Protein AF-A0A8C5BWF5-F1 (afdb_monomer_lite)

pLDDT: mean 94.45, std 6.91, range [49.78, 98.56]

Organism: Gadus morhua (NCBI:txid8049)

Radius of gyration: 21.66 Å; chains: 1; bounding box: 38×36×64 Å

Foldseek 3Di:
DVVVVVVVVVVVVVVVVVVVVVVVVVVVVVQCVQEDDWFWDPLAFEQQWDADPRRQDIDGNVDGDPDDDDQNYAHDDRDIDTPDDDDDDHHDDDHDCPPPPDDDDDDDDSPDHRYDDD

Sequence (118 aa):
MVGTLRRSLDQLEETLNMEMKKLCDAELKRVQKYEVDVTLDPDTAHPSLILSEDGKQVHDGGEEKELPDNPKRFTTYPFVLTRQSFSSGRFYFEVQVKDKTAWWLGVARESINRKDKT

Structure (mmCIF, N/CA/C/O backbone):
data_AF-A0A8C5BWF5-F1
#
_entry.id   AF-A0A8C5BWF5-F1
#
loop_
_atom_site.group_PDB
_atom_site.id
_atom_site.type_symbol
_atom_site.label_atom_id
_atom_site.label_alt_id
_atom_site.label_comp_id
_atom_site.label_asym_id
_atom_site.label_entity_id
_atom_site.label_seq_id
_atom_site.pdbx_PDB_ins_code
_atom_site.Cartn_x
_atom_site.Cartn_y
_atom_site.Cartn_z
_atom_site.occupancy
_atom_site.B_iso_or_equiv
_atom_site.auth_seq_id
_atom_site.auth_comp_id
_atom_site.auth_asym_id
_atom_site.auth_atom_id
_atom_site.pdbx_PDB_model_num
ATOM 1 N N . MET A 1 1 ? -17.899 24.014 45.519 1.00 62.88 1 MET A N 1
ATOM 2 C CA . MET A 1 1 ? -18.708 23.893 44.283 1.00 62.88 1 MET A CA 1
ATOM 3 C C . MET A 1 1 ? -17.847 23.677 43.035 1.00 62.88 1 MET A C 1
ATOM 5 O O . MET A 1 1 ? -18.080 22.705 42.334 1.00 62.88 1 MET A O 1
ATOM 9 N N . VAL A 1 2 ? -16.808 24.492 42.792 1.00 69.62 2 VAL A N 1
ATOM 10 C CA . VAL A 1 2 ? -15.934 24.389 41.594 1.00 69.62 2 VAL A CA 1
ATOM 11 C C . VAL A 1 2 ? -15.238 23.022 41.435 1.00 69.62 2 VAL A C 1
ATOM 13 O O . VAL A 1 2 ? -15.193 22.481 40.336 1.00 69.62 2 VAL A O 1
ATOM 16 N N . GLY A 1 3 ? -14.757 22.409 42.525 1.00 81.38 3 GLY A N 1
ATOM 17 C CA . GLY A 1 3 ? -14.087 21.098 42.463 1.00 81.38 3 GLY A CA 1
ATOM 18 C C . GLY A 1 3 ? -14.987 19.923 42.046 1.00 81.38 3 GLY A C 1
ATOM 19 O O . GLY A 1 3 ? -14.494 18.955 41.474 1.00 81.38 3 GLY A O 1
ATOM 20 N N . THR A 1 4 ? -16.297 20.012 42.292 1.00 89.56 4 THR A N 1
ATOM 21 C CA . THR A 1 4 ? -17.272 18.973 41.913 1.00 89.56 4 THR A CA 1
ATOM 22 C C . THR A 1 4 ? -17.584 19.022 40.418 1.00 89.56 4 THR A C 1
ATOM 24 O O . THR A 1 4 ? -17.677 17.977 39.776 1.00 89.56 4 THR A O 1
ATOM 27 N N . LEU A 1 5 ? -17.691 20.232 39.858 1.00 92.38 5 LEU A N 1
ATOM 28 C CA . LEU A 1 5 ? -17.917 20.438 38.426 1.00 92.38 5 LEU A CA 1
ATOM 29 C C . LEU A 1 5 ? -16.739 19.922 37.600 1.00 92.38 5 LEU A C 1
ATOM 31 O O . LEU A 1 5 ? -16.955 19.178 36.651 1.00 92.38 5 LEU A O 1
ATOM 35 N N . ARG A 1 6 ? -15.502 20.239 38.010 1.00 94.69 6 ARG A N 1
ATOM 36 C CA . ARG A 1 6 ? -14.296 19.756 37.323 1.00 94.69 6 ARG A CA 1
ATOM 37 C C . ARG A 1 6 ? -14.247 18.227 37.261 1.00 94.69 6 ARG A C 1
ATOM 39 O O . ARG A 1 6 ? -14.144 17.676 36.180 1.00 94.69 6 ARG A O 1
ATOM 46 N N . ARG A 1 7 ? -14.439 17.547 38.398 1.00 95.56 7 ARG A N 1
ATOM 47 C CA . ARG A 1 7 ? -14.429 16.073 38.447 1.00 95.56 7 ARG A CA 1
ATOM 48 C C . ARG A 1 7 ? -15.499 15.445 37.548 1.00 95.56 7 ARG A C 1
ATOM 50 O O . ARG A 1 7 ? -15.252 14.411 36.945 1.00 95.56 7 ARG A O 1
ATOM 57 N N . SER A 1 8 ? -16.681 16.056 37.482 1.00 95.25 8 SER A N 1
ATOM 58 C CA . SER A 1 8 ? -17.773 15.552 36.638 1.00 95.25 8 SER A CA 1
ATOM 59 C C . SER A 1 8 ? -17.464 15.730 35.146 1.00 95.25 8 SER A C 1
ATOM 61 O O . SER A 1 8 ? -17.855 14.889 34.344 1.00 95.25 8 SER A O 1
ATOM 63 N N . LEU A 1 9 ? -16.748 16.801 34.777 1.00 96.62 9 LEU A N 1
ATOM 64 C CA . LEU A 1 9 ? -16.281 17.024 33.409 1.00 96.62 9 LEU A CA 1
ATOM 65 C C . LEU A 1 9 ? -15.208 16.004 33.012 1.00 96.62 9 LEU A C 1
ATOM 67 O O . LEU A 1 9 ? -15.348 15.383 31.964 1.00 96.62 9 LEU A O 1
ATOM 71 N N . ASP A 1 10 ? -14.216 15.774 33.879 1.00 97.06 10 ASP A N 1
ATOM 72 C CA . ASP A 1 10 ? -13.152 14.785 33.648 1.00 97.06 10 ASP A CA 1
ATOM 73 C C . ASP A 1 10 ? -13.753 13.377 33.427 1.00 97.06 10 ASP A C 1
ATOM 75 O O . ASP A 1 10 ? -13.416 12.680 32.473 1.00 97.06 10 ASP A O 1
ATOM 79 N N . GLN A 1 11 ? -14.730 12.979 34.254 1.00 97.06 11 GLN A N 1
ATOM 80 C CA . GLN A 1 11 ? -15.436 11.694 34.115 1.00 97.06 11 GLN A CA 1
ATOM 81 C C . GLN A 1 11 ? -16.232 11.578 32.808 1.00 97.06 11 GLN A C 1
ATOM 83 O O . GLN A 1 11 ? -16.310 10.496 32.216 1.00 97.06 11 GLN A O 1
ATOM 88 N N . LEU A 1 12 ? -16.852 12.674 32.359 1.00 97.62 12 LEU A N 1
ATOM 89 C CA . LEU A 1 12 ? -17.577 12.700 31.093 1.00 97.62 12 LEU A CA 1
ATOM 90 C C . LEU A 1 12 ? -16.614 12.576 29.908 1.00 97.62 12 LEU A C 1
ATOM 92 O O . LEU A 1 12 ? -16.893 11.812 28.987 1.00 97.62 12 LEU A O 1
ATOM 96 N N . GLU A 1 13 ? -15.481 13.279 29.947 1.00 98.25 13 GLU A N 1
ATOM 97 C CA . GLU A 1 13 ? -14.431 13.188 28.929 1.00 98.25 13 GLU A CA 1
ATOM 98 C C . GLU A 1 13 ? -13.872 11.762 28.828 1.00 98.25 13 GLU A C 1
ATOM 100 O O . GLU A 1 13 ? -13.812 11.197 27.735 1.00 98.25 13 GLU A O 1
ATOM 105 N N . GLU A 1 14 ? -13.553 11.128 29.959 1.00 98.06 14 GLU A N 1
ATOM 106 C CA . GLU A 1 14 ? -13.119 9.726 29.994 1.00 98.06 14 GLU A CA 1
ATOM 107 C C . GLU A 1 14 ? -14.176 8.782 29.410 1.00 98.06 14 GLU A C 1
ATOM 109 O O . GLU A 1 14 ? -13.857 7.900 28.608 1.00 98.06 14 GLU A O 1
ATOM 114 N N . THR A 1 15 ? -15.448 8.984 29.767 1.00 98.12 15 THR A N 1
ATOM 115 C CA . THR A 1 15 ? -16.558 8.170 29.252 1.00 98.12 15 THR A CA 1
ATOM 116 C C . THR A 1 15 ? -16.698 8.315 27.739 1.00 98.12 15 THR A C 1
ATOM 118 O O . THR A 1 15 ? -16.812 7.310 27.036 1.00 98.12 15 THR A O 1
ATOM 121 N N . LEU A 1 16 ? -16.631 9.544 27.220 1.00 98.06 16 LEU A N 1
ATOM 122 C CA . LEU A 1 16 ? -16.681 9.811 25.783 1.00 98.06 16 LEU A CA 1
ATOM 123 C C . LEU A 1 16 ? -15.504 9.160 25.051 1.00 98.06 16 LEU A C 1
ATOM 125 O O . LEU A 1 16 ? -15.718 8.497 24.038 1.00 98.06 16 LEU A O 1
ATOM 129 N N . ASN A 1 17 ? -14.288 9.268 25.588 1.00 97.94 17 ASN A N 1
ATOM 130 C CA . ASN A 1 17 ? -13.101 8.643 25.008 1.00 97.94 17 ASN A CA 1
ATOM 131 C C . ASN A 1 17 ? -13.213 7.109 24.971 1.00 97.94 17 ASN A C 1
ATOM 133 O O . ASN A 1 17 ? -12.841 6.481 23.976 1.00 97.94 17 ASN A O 1
ATOM 137 N N . MET A 1 18 ? -13.762 6.490 26.022 1.00 97.94 18 MET A N 1
ATOM 138 C CA . MET A 1 18 ? -14.003 5.044 26.053 1.00 97.94 18 MET A CA 1
ATOM 139 C C . MET 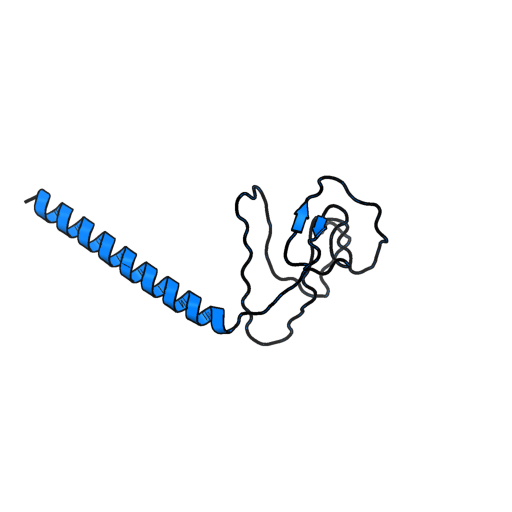A 1 18 ? -15.044 4.603 25.021 1.00 97.94 18 MET A C 1
ATOM 141 O O . MET A 1 18 ? -14.820 3.615 24.321 1.00 97.94 18 MET A O 1
ATOM 145 N N . GLU A 1 19 ? -16.169 5.310 24.910 1.00 97.75 19 GLU A N 1
ATOM 146 C CA . GLU A 1 19 ? -17.211 4.976 23.933 1.00 97.75 19 GLU A CA 1
ATOM 147 C C . GLU A 1 19 ? -16.736 5.212 22.494 1.00 97.75 19 GLU A C 1
ATOM 149 O O . GLU A 1 19 ? -16.937 4.353 21.634 1.00 97.75 19 GLU A O 1
ATOM 154 N N . MET A 1 20 ? -16.005 6.303 22.234 1.00 97.56 20 MET A N 1
ATOM 155 C CA . MET A 1 20 ? -15.355 6.532 20.940 1.00 97.56 20 MET A CA 1
ATOM 156 C C . MET A 1 20 ? -14.398 5.393 20.584 1.00 97.56 20 MET A C 1
ATOM 158 O O . MET A 1 20 ? -14.458 4.871 19.473 1.00 97.56 20 MET A O 1
ATOM 162 N N . LYS A 1 21 ? -13.563 4.946 21.531 1.00 97.62 21 LYS A N 1
ATOM 163 C CA . LYS A 1 21 ? -12.657 3.813 21.310 1.00 97.62 21 LYS A CA 1
ATOM 164 C C . LYS A 1 21 ? -13.417 2.530 20.967 1.00 97.62 21 LYS A C 1
ATOM 166 O O . LYS A 1 21 ? -13.062 1.864 20.001 1.00 97.62 21 LYS A O 1
ATOM 171 N N . LYS A 1 22 ? -14.484 2.201 21.704 1.00 97.69 22 LYS A N 1
ATOM 172 C CA . LYS A 1 22 ? -15.311 1.013 21.422 1.00 97.69 22 LYS A CA 1
ATOM 173 C C . LYS A 1 22 ? -15.938 1.066 20.029 1.00 97.69 22 LYS A C 1
ATOM 175 O O . LYS A 1 22 ? -15.964 0.046 19.344 1.00 97.69 22 LYS A O 1
ATOM 180 N N . LEU A 1 23 ? -16.435 2.234 19.615 1.00 97.25 23 LEU A N 1
ATOM 181 C CA . LEU A 1 23 ? -17.000 2.434 18.280 1.00 97.25 23 LEU A CA 1
ATOM 182 C C . LEU A 1 23 ? -15.934 2.256 17.194 1.00 97.25 23 LEU A C 1
ATOM 184 O O . LEU A 1 23 ? -16.176 1.535 16.227 1.00 97.25 23 LEU A O 1
ATOM 188 N N . CYS A 1 24 ? -14.745 2.834 17.379 1.00 96.00 24 CYS A N 1
ATOM 189 C CA . CYS A 1 24 ? -13.614 2.638 16.471 1.00 96.00 24 CYS A CA 1
ATOM 190 C C . CYS A 1 24 ? -13.216 1.159 16.365 1.00 96.00 24 CYS A C 1
ATOM 192 O O . CYS A 1 24 ? -13.083 0.645 15.258 1.00 96.00 24 CYS A O 1
ATOM 194 N N . ASP A 1 25 ? -13.090 0.454 17.493 1.00 97.31 25 ASP A N 1
ATOM 195 C CA . ASP A 1 25 ? -12.736 -0.970 17.521 1.00 97.31 25 ASP A CA 1
ATOM 196 C C . ASP A 1 25 ? -13.804 -1.837 16.829 1.00 97.31 25 ASP A C 1
ATOM 198 O O . ASP A 1 25 ? -13.484 -2.804 16.132 1.00 97.31 25 ASP A O 1
ATOM 202 N N . ALA A 1 26 ? -15.086 -1.508 17.010 1.00 97.56 26 ALA A N 1
ATOM 203 C CA . ALA A 1 26 ? -16.191 -2.207 16.362 1.00 97.56 26 ALA A CA 1
ATOM 204 C C . ALA A 1 26 ? -16.199 -1.981 14.843 1.00 97.56 26 ALA A C 1
ATOM 206 O O . ALA A 1 26 ? -16.352 -2.941 14.083 1.00 97.56 26 ALA A O 1
ATOM 207 N N . GLU A 1 27 ? -15.991 -0.742 14.392 1.00 96.56 27 GLU A N 1
ATOM 208 C CA . GLU A 1 27 ? -15.900 -0.419 12.968 1.00 96.56 27 GLU A CA 1
ATOM 209 C C . GLU A 1 27 ? -14.668 -1.047 12.316 1.00 96.56 27 GLU A C 1
ATOM 211 O O . GLU A 1 27 ? -14.787 -1.607 11.225 1.00 96.56 27 GLU A O 1
ATOM 216 N N . LEU A 1 28 ? -13.522 -1.052 13.005 1.00 96.69 28 LEU A N 1
ATOM 217 C CA . LEU A 1 28 ? -12.310 -1.724 12.543 1.00 96.69 28 LEU A CA 1
ATOM 218 C C . LEU A 1 28 ? -12.562 -3.223 12.328 1.00 96.69 28 LEU A C 1
ATOM 220 O O . LEU A 1 28 ? -12.364 -3.734 11.227 1.00 96.69 28 LEU A O 1
ATOM 224 N N . LYS A 1 29 ? -13.128 -3.913 13.326 1.00 97.06 29 LYS A N 1
ATOM 225 C CA . LYS A 1 29 ? -13.528 -5.327 13.191 1.00 97.06 29 LYS A CA 1
ATOM 226 C C . LYS A 1 29 ? -14.518 -5.542 12.044 1.00 97.06 29 LYS A C 1
ATOM 228 O O . LYS A 1 29 ? -14.462 -6.553 11.342 1.00 97.06 29 LYS A O 1
ATOM 233 N N . ARG A 1 30 ? -15.442 -4.599 11.835 1.00 97.62 30 ARG A N 1
ATOM 234 C CA . ARG A 1 30 ? -16.442 -4.669 10.764 1.00 97.62 30 ARG A CA 1
ATOM 235 C C . ARG A 1 30 ? -15.820 -4.532 9.377 1.00 97.62 30 ARG A C 1
ATOM 237 O O . ARG A 1 30 ? -16.369 -5.128 8.453 1.00 97.62 30 ARG A O 1
ATOM 244 N N . VAL A 1 31 ? -14.745 -3.763 9.195 1.00 97.06 31 VAL A N 1
ATOM 245 C CA . VAL A 1 31 ? -14.066 -3.633 7.890 1.00 97.06 31 VAL A CA 1
ATOM 246 C C . VAL A 1 31 ? -13.037 -4.736 7.649 1.00 97.06 31 VAL A C 1
ATOM 248 O O . VAL A 1 31 ? -12.936 -5.202 6.517 1.00 97.06 31 VAL A O 1
ATOM 251 N N . GLN A 1 32 ? -12.383 -5.237 8.702 1.00 97.69 32 GLN A N 1
ATOM 252 C CA . GLN A 1 32 ? -11.405 -6.333 8.631 1.00 97.69 32 GLN A CA 1
ATOM 253 C C . GLN A 1 32 ? -11.989 -7.645 8.086 1.00 97.69 32 GLN A C 1
ATOM 255 O O . GLN A 1 32 ? -11.270 -8.460 7.528 1.00 97.69 32 GLN A O 1
ATOM 260 N N . LYS A 1 33 ? -13.315 -7.841 8.105 1.00 97.81 33 LYS A N 1
ATOM 261 C CA . LYS A 1 33 ? -13.938 -8.981 7.398 1.00 97.81 33 LYS A CA 1
ATOM 262 C C . LYS A 1 33 ? -13.741 -8.973 5.873 1.00 97.81 33 LYS A C 1
ATOM 264 O O . LYS A 1 33 ? -14.106 -9.944 5.218 1.00 97.81 33 LYS A O 1
ATOM 269 N N . TYR A 1 34 ? -13.277 -7.860 5.306 1.00 98.06 34 TYR A N 1
ATOM 270 C CA . TYR A 1 34 ? -12.942 -7.716 3.888 1.00 98.06 34 TYR A CA 1
ATOM 271 C C . TYR A 1 34 ? -11.430 -7.692 3.653 1.00 98.06 34 TYR A C 1
ATOM 273 O O . TYR A 1 34 ? -10.994 -7.227 2.599 1.00 98.06 34 TYR A O 1
ATOM 281 N N . GLU A 1 35 ? -10.642 -8.122 4.641 1.00 97.75 35 GLU A N 1
ATOM 282 C CA . GLU A 1 35 ? -9.191 -8.172 4.541 1.00 97.75 35 GLU A CA 1
ATOM 283 C C . GLU A 1 35 ? -8.756 -8.998 3.331 1.00 97.75 35 GLU A C 1
ATOM 285 O O . GLU A 1 35 ? -9.282 -10.081 3.057 1.00 97.75 35 GLU A O 1
ATOM 290 N N . VAL A 1 36 ? -7.800 -8.452 2.590 1.00 97.25 36 VAL A N 1
ATOM 291 C CA . VAL A 1 36 ? -7.165 -9.118 1.463 1.00 97.25 36 VAL A CA 1
ATOM 292 C C . VAL A 1 36 ? -5.663 -9.101 1.623 1.00 97.25 36 VAL A C 1
ATOM 294 O O . VAL A 1 36 ? -5.067 -8.093 2.000 1.00 97.25 36 VAL A O 1
ATOM 297 N N . ASP A 1 37 ? -5.048 -10.219 1.255 1.00 96.44 37 ASP A N 1
ATOM 298 C CA . ASP A 1 37 ? -3.604 -10.306 1.194 1.00 96.44 37 ASP A CA 1
ATOM 299 C C . ASP A 1 37 ? -3.094 -9.701 -0.120 1.00 96.44 37 ASP A C 1
ATOM 301 O O . ASP A 1 37 ? -3.401 -10.189 -1.212 1.00 96.44 37 ASP A O 1
ATOM 305 N N . VAL A 1 38 ? -2.326 -8.615 -0.018 1.00 96.69 38 VAL A N 1
ATOM 306 C CA . VAL A 1 38 ? -1.771 -7.901 -1.175 1.00 96.69 38 VAL A CA 1
ATOM 307 C C . VAL A 1 38 ? -0.252 -7.958 -1.188 1.00 96.69 38 VAL A C 1
ATOM 309 O O . VAL A 1 38 ? 0.402 -7.944 -0.147 1.00 96.69 38 VAL A O 1
ATOM 312 N N . THR A 1 39 ? 0.324 -8.035 -2.381 1.00 98.38 39 THR A N 1
ATOM 313 C CA . THR A 1 39 ? 1.775 -8.093 -2.603 1.00 98.38 39 THR A CA 1
ATOM 314 C C . THR A 1 39 ? 2.147 -7.126 -3.707 1.00 98.38 39 THR A C 1
ATOM 316 O O . THR A 1 39 ? 1.436 -7.041 -4.709 1.00 98.38 39 THR A O 1
ATOM 319 N N . LEU A 1 40 ? 3.268 -6.437 -3.558 1.00 98.56 40 LEU A N 1
ATOM 320 C CA . LEU A 1 40 ? 3.783 -5.486 -4.534 1.00 98.56 40 LEU A CA 1
ATOM 321 C C . LEU A 1 40 ? 4.255 -6.198 -5.812 1.00 98.56 40 LEU A C 1
ATOM 323 O O . LEU A 1 40 ? 4.791 -7.307 -5.761 1.00 98.56 40 LEU A O 1
ATOM 327 N N . ASP A 1 41 ? 4.025 -5.565 -6.964 1.00 97.88 41 ASP A N 1
ATOM 328 C CA . ASP A 1 41 ? 4.421 -6.068 -8.280 1.00 97.88 41 ASP A CA 1
ATOM 329 C C . ASP A 1 41 ? 5.741 -5.417 -8.746 1.00 97.88 41 ASP A C 1
ATOM 331 O O . ASP A 1 41 ? 5.739 -4.230 -9.105 1.00 97.88 41 ASP A O 1
ATOM 335 N N . PRO A 1 42 ? 6.862 -6.167 -8.798 1.00 97.25 42 PRO A N 1
ATOM 336 C CA . PRO A 1 42 ? 8.161 -5.665 -9.254 1.00 97.25 42 PRO A CA 1
ATOM 337 C C . PRO A 1 42 ? 8.156 -5.120 -10.688 1.00 97.25 42 PRO A C 1
ATOM 339 O O . PRO A 1 42 ? 8.967 -4.250 -11.019 1.00 97.25 42 PRO A O 1
ATOM 342 N N . ASP A 1 43 ? 7.238 -5.588 -11.539 1.00 97.19 43 ASP A N 1
ATOM 343 C CA . ASP A 1 43 ? 7.123 -5.094 -12.916 1.00 97.19 43 ASP A CA 1
ATOM 344 C C . ASP A 1 43 ? 6.599 -3.659 -12.962 1.00 97.19 43 ASP A C 1
ATOM 346 O O . ASP A 1 43 ? 6.862 -2.934 -13.922 1.00 97.19 43 ASP A O 1
ATOM 350 N N . THR A 1 44 ? 5.875 -3.242 -11.919 1.00 97.75 44 THR A N 1
ATOM 351 C CA . THR A 1 44 ? 5.328 -1.889 -11.796 1.00 97.75 44 THR A CA 1
ATOM 352 C C . THR A 1 44 ? 6.261 -0.943 -11.059 1.00 97.75 44 THR A C 1
ATOM 354 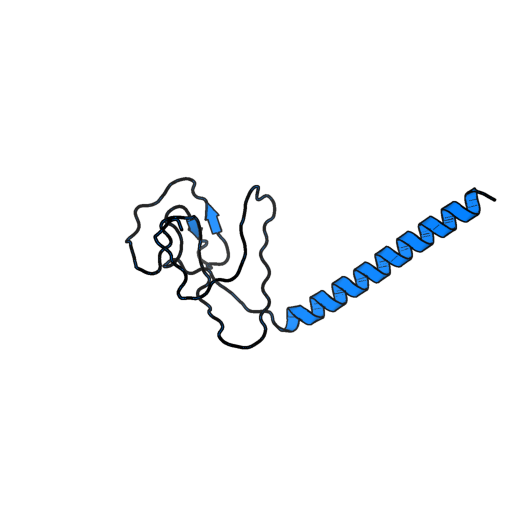O O . THR A 1 44 ? 6.228 0.254 -11.326 1.00 97.75 44 THR A O 1
ATOM 357 N N . ALA A 1 45 ? 7.104 -1.465 -10.167 1.00 97.62 45 ALA A N 1
ATOM 358 C CA . ALA A 1 45 ? 7.931 -0.664 -9.277 1.00 97.62 45 ALA A CA 1
ATOM 359 C C . ALA A 1 45 ? 8.890 0.265 -10.032 1.00 97.62 45 ALA A C 1
ATOM 361 O O . ALA A 1 45 ? 9.602 -0.161 -10.951 1.00 97.62 45 ALA A O 1
ATOM 362 N N . HIS A 1 46 ? 8.926 1.524 -9.596 1.00 97.38 46 HIS A N 1
ATOM 363 C CA . HIS A 1 46 ? 9.935 2.485 -10.024 1.00 97.38 46 HIS A CA 1
ATOM 364 C C . HIS A 1 46 ? 11.357 1.966 -9.752 1.00 97.38 46 HIS A C 1
ATOM 366 O O . HIS A 1 46 ? 11.567 1.353 -8.703 1.00 97.38 46 HIS A O 1
ATOM 372 N N . PRO A 1 47 ? 12.346 2.219 -10.632 1.00 97.06 47 PRO A N 1
ATOM 373 C CA . PRO A 1 47 ? 13.701 1.689 -10.462 1.00 97.06 47 PRO A CA 1
ATOM 374 C C . PRO A 1 47 ? 14.436 2.105 -9.183 1.00 97.06 47 PRO A C 1
ATOM 376 O O . PRO A 1 47 ? 15.375 1.422 -8.778 1.00 97.06 47 PRO A O 1
ATOM 379 N N . SER A 1 48 ? 14.021 3.198 -8.537 1.00 96.88 48 SER A N 1
ATOM 380 C CA . SER A 1 48 ? 14.563 3.608 -7.232 1.00 96.88 48 SER A CA 1
ATOM 381 C C . SER A 1 48 ? 13.982 2.836 -6.044 1.00 96.88 48 SER A C 1
ATOM 383 O O . SER A 1 48 ? 14.527 2.895 -4.944 1.00 96.88 48 SER A O 1
ATOM 385 N N . LEU A 1 49 ? 12.880 2.102 -6.226 1.00 97.25 49 LEU A N 1
ATOM 386 C CA . LEU A 1 49 ? 12.229 1.363 -5.150 1.00 97.25 49 LEU A CA 1
ATOM 387 C C . LEU A 1 49 ? 12.825 -0.035 -4.993 1.00 97.25 49 LEU A C 1
ATOM 389 O O . LEU A 1 49 ? 13.032 -0.771 -5.958 1.00 97.25 49 LEU A O 1
ATOM 393 N N . ILE A 1 50 ? 13.036 -0.433 -3.742 1.00 96.94 50 ILE A N 1
ATOM 394 C CA . ILE A 1 50 ? 13.521 -1.760 -3.374 1.00 96.94 50 ILE A CA 1
ATOM 395 C C . ILE A 1 50 ? 12.408 -2.489 -2.626 1.00 96.94 50 ILE A C 1
ATOM 397 O O . ILE A 1 50 ? 11.922 -2.020 -1.592 1.00 96.94 50 ILE A O 1
ATOM 401 N N . LEU A 1 51 ? 12.013 -3.641 -3.166 1.00 97.81 51 LEU A N 1
ATOM 402 C CA . LEU A 1 51 ? 10.986 -4.506 -2.593 1.00 97.81 51 LEU A CA 1
ATOM 403 C C . LEU A 1 51 ? 11.621 -5.614 -1.747 1.00 97.81 51 LEU A C 1
ATOM 405 O O . LEU A 1 51 ? 12.704 -6.100 -2.077 1.00 97.81 51 LEU A O 1
ATOM 409 N N . SER A 1 52 ? 10.945 -6.022 -0.674 1.00 97.94 52 SER A N 1
ATOM 410 C CA . SER A 1 52 ? 11.289 -7.252 0.048 1.00 97.94 52 SER A CA 1
ATOM 411 C C . SER A 1 52 ? 10.976 -8.495 -0.789 1.00 97.94 52 SER A C 1
ATOM 413 O O . SER A 1 52 ? 10.156 -8.456 -1.707 1.00 97.94 52 SER A O 1
ATOM 415 N N . GLU A 1 53 ? 11.610 -9.619 -0.450 1.00 97.75 53 GLU A N 1
ATOM 416 C CA . GLU A 1 53 ? 11.425 -10.901 -1.145 1.00 97.75 53 GLU A CA 1
ATOM 417 C C . GLU A 1 53 ? 9.968 -11.394 -1.108 1.00 97.75 53 GLU A C 1
ATOM 419 O O . GLU A 1 53 ? 9.455 -11.898 -2.105 1.00 97.75 53 GLU A O 1
ATOM 424 N N . ASP A 1 54 ? 9.268 -11.171 0.007 1.00 97.75 54 ASP A N 1
ATOM 425 C CA . ASP A 1 54 ? 7.845 -11.499 0.172 1.00 97.75 54 ASP A CA 1
ATOM 426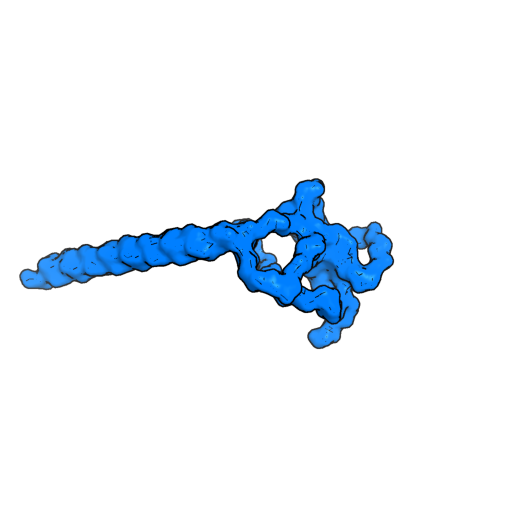 C C . ASP A 1 54 ? 6.892 -10.505 -0.525 1.00 97.75 54 ASP A C 1
ATOM 428 O O . ASP A 1 54 ? 5.674 -10.701 -0.538 1.00 97.75 54 ASP A O 1
ATOM 432 N N . GLY A 1 55 ? 7.426 -9.420 -1.098 1.00 97.88 55 GLY A N 1
ATOM 433 C CA . GLY A 1 55 ? 6.651 -8.361 -1.735 1.00 97.88 55 GLY A CA 1
ATOM 434 C C . GLY A 1 55 ? 5.750 -7.577 -0.776 1.00 97.88 55 GLY A C 1
ATOM 435 O O . GLY A 1 55 ? 4.797 -6.949 -1.239 1.00 97.88 55 GLY A O 1
ATOM 436 N N . LYS A 1 56 ? 5.998 -7.615 0.540 1.00 97.62 56 LYS A N 1
ATOM 437 C CA . LYS A 1 56 ? 5.197 -6.911 1.562 1.00 97.62 56 LYS A CA 1
ATOM 438 C C . LYS A 1 56 ? 5.765 -5.560 1.972 1.00 97.62 56 LYS A C 1
ATOM 440 O O . LYS A 1 56 ? 5.065 -4.773 2.605 1.00 97.62 56 LYS A O 1
ATOM 445 N N . GLN A 1 57 ? 7.017 -5.277 1.628 1.00 97.12 57 GLN A N 1
ATOM 446 C CA . GLN A 1 57 ? 7.703 -4.058 2.029 1.00 97.12 57 GLN A CA 1
ATOM 447 C C . GLN A 1 57 ? 8.303 -3.348 0.826 1.00 97.12 57 GLN A C 1
ATOM 449 O O . GLN A 1 57 ? 8.731 -3.965 -0.150 1.00 97.12 57 GLN A O 1
ATOM 454 N N . VAL A 1 58 ? 8.366 -2.025 0.940 1.00 96.62 58 VAL A N 1
ATOM 455 C CA . VAL A 1 58 ? 9.032 -1.153 -0.018 1.00 96.62 58 VAL A CA 1
ATOM 456 C C . VAL A 1 58 ? 9.772 -0.045 0.714 1.00 96.62 58 VAL A C 1
ATOM 458 O O . VAL A 1 58 ? 9.292 0.524 1.700 1.00 96.62 58 VAL A O 1
ATOM 461 N N . HIS A 1 59 ? 10.959 0.272 0.219 1.00 94.81 59 HIS A N 1
ATOM 462 C CA . HIS A 1 59 ? 11.709 1.450 0.620 1.00 94.81 59 HIS A CA 1
ATOM 463 C C . HIS A 1 59 ? 12.351 2.103 -0.599 1.00 94.81 59 HIS A C 1
ATOM 465 O O . HIS A 1 59 ? 12.574 1.456 -1.621 1.00 94.81 59 HIS A O 1
ATOM 471 N N . ASP A 1 60 ? 12.611 3.399 -0.477 1.00 94.69 60 ASP A N 1
ATOM 472 C CA . ASP A 1 60 ? 13.377 4.142 -1.466 1.00 94.69 60 ASP A CA 1
ATOM 473 C C . ASP A 1 60 ? 14.863 3.820 -1.279 1.00 94.69 60 ASP A C 1
ATOM 475 O O . ASP A 1 60 ? 15.391 3.940 -0.170 1.00 94.69 60 ASP A O 1
ATOM 479 N N . GLY A 1 61 ? 15.509 3.357 -2.346 1.00 93.94 61 GLY A N 1
ATOM 480 C CA . GLY A 1 61 ? 16.940 3.085 -2.386 1.00 93.94 61 GLY A CA 1
ATOM 481 C C . GLY A 1 61 ? 17.790 4.342 -2.569 1.00 93.94 61 GLY A C 1
ATOM 482 O O . GLY A 1 61 ? 19.004 4.258 -2.420 1.00 93.94 61 GLY A O 1
ATOM 483 N N . GLY A 1 62 ? 17.182 5.490 -2.892 1.00 91.81 62 GLY A N 1
ATOM 484 C CA . GLY A 1 62 ? 17.865 6.769 -3.112 1.00 91.81 62 GLY A CA 1
ATOM 485 C C . GLY A 1 62 ? 18.537 6.913 -4.481 1.00 91.81 62 GLY A C 1
ATOM 486 O O . GLY A 1 62 ? 18.864 8.028 -4.879 1.00 91.81 62 GLY A O 1
ATOM 487 N N . GLU A 1 63 ? 18.698 5.816 -5.220 1.00 93.81 63 GLU A N 1
ATOM 488 C CA . GLU A 1 63 ? 19.284 5.778 -6.560 1.00 93.81 63 GLU A CA 1
ATOM 489 C C . GLU A 1 63 ? 18.448 4.883 -7.477 1.00 93.81 63 GLU A C 1
ATOM 491 O O . GLU A 1 63 ? 17.936 3.842 -7.057 1.00 93.81 63 GLU A O 1
ATOM 496 N N . GLU A 1 64 ? 18.310 5.281 -8.741 1.00 95.00 64 GLU A N 1
ATOM 497 C CA . GLU A 1 64 ? 17.646 4.469 -9.758 1.00 95.00 64 GLU A CA 1
ATOM 498 C C . GLU A 1 64 ? 18.557 3.325 -10.202 1.00 95.00 64 GLU A C 1
ATOM 500 O O . GLU A 1 64 ? 19.687 3.535 -10.641 1.00 95.00 64 GLU A O 1
ATOM 505 N N . LYS A 1 65 ? 18.058 2.092 -10.091 1.00 92.19 65 LYS A N 1
ATOM 506 C CA . LYS A 1 65 ? 18.763 0.913 -10.594 1.00 92.19 65 LYS A CA 1
ATOM 507 C C . LYS A 1 65 ? 18.551 0.760 -12.096 1.00 92.19 65 LYS A C 1
ATOM 509 O O . LYS A 1 65 ? 17.456 0.982 -12.602 1.00 92.19 65 LYS A O 1
ATOM 514 N N . GLU A 1 66 ? 19.563 0.249 -12.787 1.00 93.12 66 GLU A N 1
ATOM 515 C CA . GLU A 1 66 ? 19.435 -0.186 -14.179 1.00 93.12 66 GLU A CA 1
ATOM 516 C C . GLU A 1 66 ? 18.518 -1.417 -14.257 1.00 93.12 66 GLU A C 1
ATOM 518 O O . GLU A 1 66 ? 18.926 -2.547 -13.977 1.00 93.12 66 GLU A O 1
ATOM 523 N N . LEU A 1 67 ? 17.249 -1.194 -14.604 1.00 90.50 67 LEU A N 1
ATOM 524 C CA . LEU A 1 67 ? 16.242 -2.237 -14.783 1.00 90.50 67 LEU A CA 1
ATOM 525 C C . LEU A 1 67 ? 15.666 -2.180 -16.199 1.00 90.50 67 LEU A C 1
ATOM 527 O O . LEU A 1 67 ? 15.465 -1.088 -16.729 1.00 90.50 67 LEU A O 1
ATOM 531 N N . PRO A 1 68 ? 15.305 -3.332 -16.795 1.00 91.62 68 PRO A N 1
ATOM 532 C CA . PRO A 1 68 ? 14.600 -3.343 -18.066 1.00 91.62 68 PRO A CA 1
ATOM 533 C C . PRO A 1 68 ? 13.313 -2.522 -17.978 1.00 91.62 68 PRO A C 1
ATOM 535 O O . PRO A 1 68 ? 12.463 -2.751 -17.096 1.00 91.62 68 PRO A O 1
ATOM 538 N N . ASP A 1 69 ? 13.168 -1.578 -18.906 1.00 91.44 69 ASP A N 1
ATOM 539 C CA . ASP A 1 69 ? 11.921 -0.846 -19.050 1.00 91.44 69 ASP A CA 1
ATOM 540 C C . ASP A 1 69 ? 10.828 -1.771 -19.593 1.00 91.44 69 ASP A C 1
ATOM 542 O O . ASP A 1 69 ? 11.064 -2.665 -20.407 1.00 91.44 69 ASP A O 1
ATOM 546 N N . ASN A 1 70 ? 9.611 -1.560 -19.106 1.00 95.75 70 ASN A N 1
ATOM 547 C CA . ASN A 1 70 ? 8.427 -2.252 -19.581 1.00 95.75 70 ASN A CA 1
ATOM 548 C C . ASN A 1 70 ? 7.197 -1.328 -19.463 1.00 95.75 70 ASN A C 1
ATOM 550 O O . ASN A 1 70 ? 7.209 -0.380 -18.668 1.00 95.75 70 ASN A O 1
ATOM 554 N N . PRO A 1 71 ? 6.102 -1.594 -20.200 1.00 95.00 71 PRO A N 1
ATOM 555 C CA . PRO A 1 71 ? 4.919 -0.728 -20.188 1.00 95.00 71 PRO A CA 1
ATOM 556 C C . PRO A 1 71 ? 4.250 -0.579 -18.814 1.00 95.00 71 PRO A C 1
ATOM 558 O O . PRO A 1 71 ? 3.565 0.410 -18.565 1.00 95.00 71 PRO A O 1
ATOM 561 N N . LYS A 1 72 ? 4.437 -1.550 -17.913 1.00 96.44 72 LYS A N 1
ATOM 562 C CA . LYS A 1 72 ? 3.871 -1.536 -16.565 1.00 96.44 72 LYS A CA 1
ATOM 563 C C . LYS A 1 72 ? 4.691 -0.713 -15.570 1.00 96.44 72 LYS A C 1
ATOM 565 O O . LYS A 1 72 ? 4.132 -0.353 -14.534 1.00 96.44 72 LYS A O 1
ATOM 570 N N . ARG A 1 73 ? 5.962 -0.424 -15.853 1.00 97.19 73 ARG A N 1
ATOM 571 C CA . ARG A 1 73 ? 6.882 0.225 -14.913 1.00 97.19 73 ARG A CA 1
ATOM 572 C C . ARG A 1 73 ? 6.603 1.718 -14.783 1.00 97.19 73 ARG A C 1
ATOM 574 O O . ARG A 1 73 ? 6.570 2.417 -15.799 1.00 97.19 73 ARG A O 1
ATOM 581 N N . PHE A 1 74 ? 6.475 2.209 -13.552 1.00 96.81 74 PHE A N 1
ATOM 582 C CA . PHE A 1 74 ? 6.540 3.646 -13.290 1.00 96.81 74 PHE A CA 1
ATOM 583 C C . PHE A 1 74 ? 7.963 4.154 -13.517 1.00 96.81 74 PHE A C 1
ATOM 585 O O . PHE A 1 74 ? 8.905 3.598 -12.968 1.00 96.81 74 PHE A O 1
ATOM 592 N N . THR A 1 75 ? 8.127 5.207 -14.312 1.00 94.38 75 THR A N 1
ATOM 593 C CA . THR A 1 75 ? 9.446 5.829 -14.577 1.00 94.38 75 THR A CA 1
ATOM 594 C C . THR A 1 75 ? 9.512 7.288 -14.138 1.00 94.38 75 THR A C 1
ATOM 596 O O . THR A 1 75 ? 10.553 7.921 -14.234 1.00 94.38 75 THR A O 1
ATOM 599 N N . THR A 1 76 ? 8.384 7.854 -13.711 1.00 91.44 76 THR A N 1
ATOM 600 C CA . THR A 1 76 ? 8.268 9.283 -13.398 1.00 91.44 76 THR A CA 1
ATOM 601 C C . THR A 1 76 ? 8.268 9.571 -11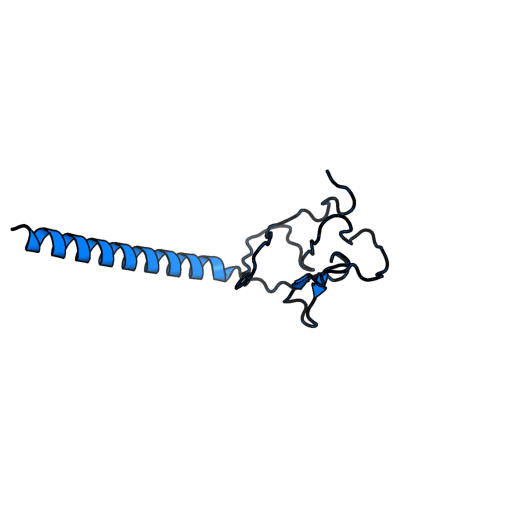.906 1.00 91.44 76 THR A C 1
ATOM 603 O O . THR A 1 76 ? 8.860 10.548 -11.454 1.00 91.44 76 THR A O 1
ATOM 606 N N . TYR A 1 77 ? 7.522 8.757 -11.163 1.00 92.69 77 TYR A N 1
ATOM 607 C CA . TYR A 1 77 ? 7.287 8.908 -9.737 1.00 92.69 77 TYR A CA 1
ATOM 608 C C . TYR A 1 77 ? 7.614 7.583 -9.047 1.00 92.69 77 TYR A C 1
ATOM 610 O O . TYR A 1 77 ? 7.380 6.529 -9.652 1.00 92.69 77 TYR A O 1
ATOM 618 N N . PRO A 1 78 ? 8.107 7.613 -7.793 1.00 94.69 78 PRO A N 1
ATOM 619 C CA . PRO A 1 78 ? 8.486 6.427 -7.034 1.00 94.69 78 PRO A CA 1
ATOM 620 C C . PRO A 1 78 ? 7.242 5.687 -6.523 1.00 94.69 78 PRO A C 1
ATOM 622 O O . PRO A 1 78 ? 6.974 5.615 -5.325 1.00 94.69 78 PRO A O 1
ATOM 625 N N . PHE A 1 79 ? 6.454 5.154 -7.455 1.00 96.50 79 PHE A N 1
ATOM 626 C CA . PHE A 1 79 ? 5.254 4.374 -7.194 1.00 96.50 79 PHE A CA 1
ATOM 627 C C . PHE A 1 79 ? 5.465 2.901 -7.537 1.00 96.50 79 PHE A C 1
ATOM 629 O O . PHE A 1 79 ? 6.318 2.515 -8.338 1.00 96.50 79 PHE A O 1
ATOM 636 N N . VAL A 1 80 ? 4.641 2.075 -6.908 1.00 97.62 80 VAL A N 1
ATOM 637 C CA . VAL A 1 80 ? 4.527 0.639 -7.139 1.00 97.62 80 VAL A CA 1
ATOM 638 C C . VAL A 1 80 ? 3.067 0.254 -6.915 1.00 97.62 80 VAL A C 1
ATOM 640 O O . VAL A 1 80 ? 2.396 0.829 -6.057 1.00 97.62 80 VAL A O 1
ATOM 643 N N . LEU A 1 81 ? 2.558 -0.689 -7.704 1.00 97.94 81 LEU A N 1
ATOM 644 C CA . LEU A 1 81 ? 1.213 -1.241 -7.549 1.00 97.94 81 LEU A CA 1
ATOM 645 C C . LEU A 1 81 ? 1.277 -2.640 -6.947 1.00 97.94 81 LEU A C 1
ATOM 647 O O . LEU A 1 81 ? 2.304 -3.318 -6.985 1.00 97.94 81 LEU A O 1
ATOM 651 N N . THR A 1 82 ? 0.149 -3.089 -6.411 1.00 98.06 82 THR A N 1
ATOM 652 C CA . THR A 1 82 ? -0.038 -4.48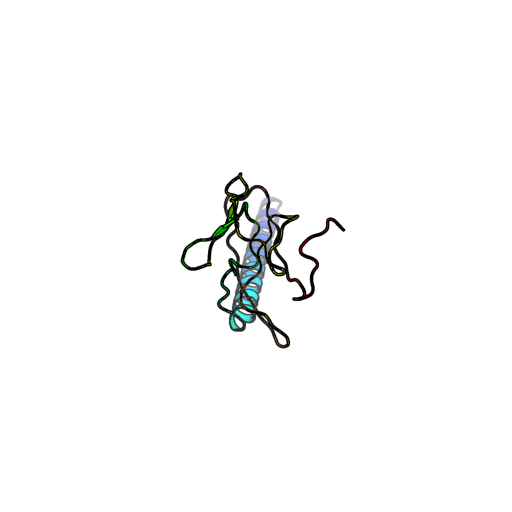5 -6.028 1.00 98.06 82 THR A CA 1
ATOM 653 C C . THR A 1 82 ? -0.233 -5.358 -7.264 1.00 98.06 82 THR A C 1
ATOM 655 O O . THR A 1 82 ? -0.710 -4.896 -8.301 1.00 98.06 82 THR A O 1
ATOM 658 N N . ARG A 1 83 ? 0.083 -6.649 -7.143 1.00 97.12 83 ARG A N 1
ATOM 659 C CA . ARG A 1 83 ? -0.230 -7.664 -8.165 1.00 97.12 83 ARG A CA 1
ATOM 660 C C . ARG A 1 83 ? -1.735 -7.884 -8.301 1.00 97.12 83 ARG A C 1
ATOM 662 O O . ARG A 1 83 ? -2.230 -8.199 -9.377 1.00 97.12 83 ARG A O 1
ATOM 669 N N . GLN A 1 84 ? -2.451 -7.757 -7.190 1.00 96.50 84 GLN A N 1
ATOM 670 C CA . GLN A 1 84 ? -3.889 -7.949 -7.106 1.00 96.50 84 GLN A CA 1
ATOM 671 C C . GLN A 1 84 ? -4.608 -6.718 -7.668 1.00 96.50 84 GLN A C 1
ATOM 673 O O . GLN A 1 84 ? -4.315 -5.588 -7.270 1.00 96.50 84 GLN A O 1
ATOM 678 N N . SER A 1 85 ? -5.568 -6.954 -8.562 1.00 95.38 85 SER A N 1
ATOM 679 C CA . SER A 1 85 ? -6.535 -5.968 -9.041 1.00 95.38 85 SER A CA 1
ATOM 680 C C . SER A 1 85 ? -7.953 -6.393 -8.661 1.00 95.38 85 SER A C 1
ATOM 682 O O . SER A 1 85 ? -8.248 -7.577 -8.488 1.00 95.38 85 SER A O 1
ATOM 684 N N . PHE A 1 86 ? -8.844 -5.415 -8.516 1.00 94.94 86 PHE A N 1
ATOM 685 C CA . PHE A 1 86 ? -10.211 -5.648 -8.065 1.00 94.94 86 PHE A CA 1
ATOM 686 C C . PHE A 1 86 ? -11.207 -4.922 -8.970 1.00 94.94 86 PHE A C 1
ATOM 688 O O . PHE A 1 86 ? -11.068 -3.726 -9.217 1.00 94.94 86 PHE A O 1
ATOM 695 N N . SER A 1 87 ? -12.227 -5.637 -9.450 1.00 95.56 87 SER A N 1
ATOM 696 C CA . SER A 1 87 ? -13.245 -5.102 -10.370 1.00 95.56 87 SER A CA 1
ATOM 697 C C . SER A 1 87 ? -14.623 -4.904 -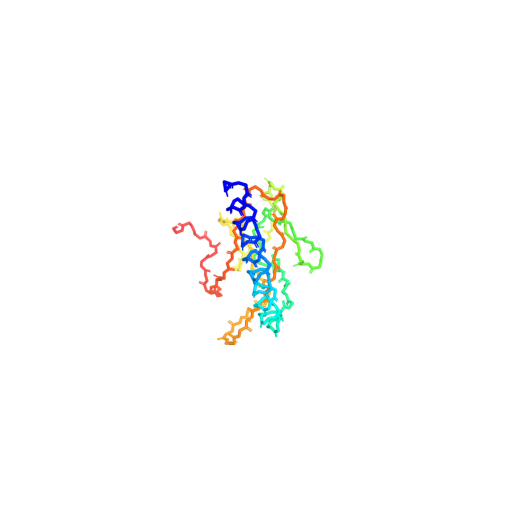9.729 1.00 95.56 87 SER A C 1
ATOM 699 O O . SER A 1 87 ? -15.441 -4.150 -10.250 1.00 95.56 87 SER A O 1
ATOM 701 N N . SER A 1 88 ? -14.901 -5.564 -8.601 1.00 96.31 88 SER A N 1
ATOM 702 C CA . SER A 1 88 ? -16.158 -5.445 -7.851 1.00 96.31 88 SER A CA 1
ATOM 703 C C . SER A 1 88 ? -15.980 -5.948 -6.419 1.00 96.31 88 SER A C 1
ATOM 705 O O . SER A 1 88 ? -15.108 -6.772 -6.179 1.00 96.31 88 SER A O 1
ATOM 707 N N . GLY A 1 89 ? -16.802 -5.487 -5.473 1.00 96.12 89 GLY A N 1
ATOM 708 C CA . GLY A 1 89 ? -16.761 -5.934 -4.074 1.00 96.12 89 GLY A CA 1
ATOM 709 C C . GLY A 1 89 ? -16.235 -4.878 -3.098 1.00 96.12 89 GLY A C 1
ATOM 710 O O . GLY A 1 89 ? -16.227 -3.685 -3.395 1.00 96.12 89 GLY A O 1
ATOM 711 N N . ARG A 1 90 ? -15.856 -5.324 -1.896 1.00 96.94 90 ARG A N 1
ATOM 712 C CA . ARG A 1 90 ? -15.232 -4.505 -0.847 1.00 96.94 90 ARG A CA 1
ATOM 713 C C . ARG A 1 90 ? -13.953 -5.192 -0.407 1.00 96.94 90 ARG A C 1
ATOM 715 O O . ARG A 1 90 ? -13.958 -6.408 -0.246 1.00 96.94 90 ARG A O 1
ATOM 722 N N . PHE A 1 91 ? -12.918 -4.396 -0.188 1.00 96.69 91 PHE A N 1
ATOM 723 C CA . PHE A 1 91 ? -11.574 -4.863 0.118 1.00 96.69 91 PHE A CA 1
ATOM 724 C C . PHE A 1 91 ? -10.976 -3.972 1.192 1.00 96.69 91 PHE A C 1
ATOM 726 O O . PHE A 1 91 ? -11.239 -2.767 1.219 1.00 96.69 91 PHE A O 1
ATOM 733 N N . TYR A 1 92 ? -10.191 -4.575 2.066 1.00 97.00 92 TYR A N 1
ATOM 734 C CA . TYR A 1 92 ? -9.509 -3.907 3.153 1.00 97.00 92 TYR A CA 1
ATOM 735 C C . TYR A 1 92 ? -8.064 -4.391 3.208 1.00 97.00 92 TYR A C 1
ATOM 737 O O . TYR A 1 92 ? -7.802 -5.582 3.077 1.00 97.00 92 TYR A O 1
ATOM 745 N N . PHE A 1 93 ? -7.131 -3.468 3.382 1.00 96.31 93 PHE A N 1
ATOM 746 C CA . PHE A 1 93 ? -5.730 -3.775 3.626 1.00 96.31 93 PHE A CA 1
ATOM 747 C C . PHE A 1 93 ? -5.131 -2.656 4.476 1.00 96.31 93 PHE A C 1
ATOM 749 O O . PHE A 1 93 ? -5.590 -1.511 4.430 1.00 96.31 93 PHE A O 1
ATOM 756 N N . GLU A 1 94 ? -4.109 -2.993 5.250 1.00 96.19 94 GLU A N 1
ATOM 757 C CA . GLU A 1 94 ? -3.404 -2.063 6.125 1.00 96.19 94 GLU A CA 1
ATOM 758 C C . GLU A 1 94 ? -1.965 -1.887 5.633 1.00 96.19 94 GLU A C 1
ATOM 760 O O . GLU A 1 94 ? -1.350 -2.817 5.111 1.00 96.19 94 GLU A O 1
ATOM 765 N N . VAL A 1 95 ? -1.416 -0.682 5.791 1.00 96.38 95 VAL A N 1
ATOM 766 C CA . VAL A 1 95 ? -0.019 -0.382 5.458 1.00 96.38 95 VAL A CA 1
ATOM 767 C C . VAL A 1 95 ? 0.630 0.277 6.660 1.00 96.38 95 VAL A C 1
ATOM 769 O O . VAL A 1 95 ? 0.181 1.322 7.133 1.00 96.38 95 VAL A O 1
ATOM 772 N N . GLN A 1 96 ? 1.716 -0.316 7.148 1.00 97.12 96 GLN A N 1
ATOM 773 C CA . GLN A 1 96 ? 2.497 0.279 8.219 1.00 97.12 96 GLN A CA 1
ATOM 774 C C . GLN A 1 96 ? 3.455 1.334 7.652 1.00 97.12 96 GLN A C 1
ATOM 776 O O . GLN A 1 96 ? 4.376 1.022 6.905 1.00 97.12 96 GLN A O 1
ATOM 781 N N . VAL A 1 97 ? 3.255 2.592 8.050 1.00 95.75 97 VAL A N 1
ATOM 782 C CA . VAL A 1 97 ? 4.044 3.759 7.594 1.00 95.75 97 VAL A CA 1
ATOM 783 C C . VAL A 1 97 ? 4.910 4.364 8.702 1.00 95.75 97 VAL A C 1
ATOM 785 O O . VAL A 1 97 ? 5.300 5.530 8.644 1.00 95.75 97 VAL A O 1
ATOM 788 N N . LYS A 1 98 ? 5.181 3.584 9.753 1.00 92.81 98 LYS A N 1
ATOM 789 C CA . LYS A 1 98 ? 5.934 4.042 10.922 1.00 92.81 98 LYS A CA 1
ATOM 790 C C . LYS A 1 98 ? 7.301 4.594 10.492 1.00 92.81 98 LYS A C 1
ATOM 792 O O . LYS A 1 98 ? 7.965 4.007 9.642 1.00 92.81 98 LYS A O 1
ATOM 797 N N . ASP A 1 99 ? 7.691 5.724 11.081 1.00 90.62 99 ASP A N 1
ATOM 798 C CA . ASP A 1 99 ? 8.987 6.384 10.873 1.00 90.62 99 ASP A CA 1
ATOM 799 C C . ASP A 1 99 ? 9.244 6.870 9.423 1.00 90.62 99 ASP A C 1
ATOM 801 O O . ASP A 1 99 ? 10.383 7.136 9.039 1.00 90.62 99 ASP A O 1
ATOM 805 N N . LYS A 1 100 ? 8.190 7.033 8.604 1.00 90.06 100 LYS A N 1
ATOM 806 C CA . LYS A 1 100 ? 8.275 7.622 7.255 1.00 90.06 100 LYS A CA 1
ATOM 807 C C . LYS A 1 100 ? 8.002 9.127 7.278 1.00 90.06 100 LYS A C 1
ATOM 809 O O . LYS A 1 100 ? 6.991 9.574 7.813 1.00 90.06 100 LYS A O 1
ATOM 814 N N . THR A 1 101 ? 8.873 9.902 6.634 1.00 91.50 101 THR A N 1
ATOM 815 C CA . THR A 1 101 ? 8.754 11.368 6.513 1.00 91.50 101 THR A CA 1
ATOM 816 C C . THR A 1 101 ? 7.847 11.812 5.364 1.00 91.50 101 THR A C 1
ATOM 818 O O . THR A 1 101 ? 7.225 12.866 5.453 1.00 91.50 101 THR A O 1
ATOM 821 N N . ALA A 1 102 ? 7.748 11.011 4.301 1.00 91.31 102 ALA A N 1
ATOM 822 C CA . ALA A 1 102 ? 6.866 11.240 3.163 1.00 91.31 102 ALA A CA 1
ATOM 823 C C . ALA A 1 102 ? 6.402 9.897 2.587 1.00 91.31 102 ALA A C 1
ATOM 825 O O . ALA A 1 102 ? 7.193 8.959 2.471 1.00 91.31 102 ALA A O 1
ATOM 826 N N . TRP A 1 103 ? 5.116 9.799 2.253 1.00 94.56 103 TRP A N 1
ATOM 827 C CA . TRP A 1 103 ? 4.512 8.620 1.636 1.00 94.56 103 TRP A CA 1
ATOM 828 C C . TRP A 1 103 ? 3.173 8.983 0.988 1.00 94.56 103 TRP A C 1
ATOM 830 O O . TRP A 1 103 ? 2.482 9.900 1.433 1.00 94.56 103 TRP A O 1
ATOM 840 N N . TRP A 1 104 ? 2.799 8.229 -0.045 1.00 93.50 104 TRP A N 1
ATOM 841 C CA . TRP A 1 104 ? 1.475 8.277 -0.659 1.00 93.50 104 TRP A CA 1
ATOM 842 C C . TRP A 1 104 ? 0.886 6.875 -0.686 1.00 93.50 104 TRP A C 1
ATOM 844 O O . TRP A 1 104 ? 1.582 5.905 -0.980 1.00 93.50 104 TRP A O 1
ATOM 854 N N . LEU A 1 105 ? -0.406 6.783 -0.391 1.00 95.75 105 LEU A N 1
ATOM 855 C CA . LEU A 1 105 ? -1.170 5.549 -0.467 1.00 95.75 105 LEU A CA 1
ATOM 856 C C . LEU A 1 105 ? -2.497 5.830 -1.165 1.00 95.75 105 LEU A C 1
ATOM 858 O O . LEU A 1 105 ? -3.140 6.845 -0.902 1.00 95.75 105 LEU A O 1
ATOM 862 N N . GLY A 1 106 ? -2.918 4.925 -2.041 1.00 94.69 106 GLY A N 1
ATOM 863 C CA . GLY A 1 106 ? -4.179 5.073 -2.746 1.00 94.69 106 GLY A CA 1
ATOM 864 C C . GLY A 1 106 ? -4.494 3.889 -3.641 1.00 94.69 106 GLY A C 1
ATOM 865 O O . GLY A 1 106 ? -3.869 2.833 -3.563 1.00 94.69 106 GLY A O 1
ATOM 866 N N . VAL A 1 107 ? -5.480 4.099 -4.505 1.00 95.19 107 VAL A N 1
ATOM 867 C CA . VAL A 1 107 ? -5.907 3.143 -5.523 1.00 95.19 107 VAL A CA 1
ATOM 868 C C . VAL A 1 107 ? -5.784 3.788 -6.895 1.00 95.19 107 VAL A C 1
ATOM 870 O O . VAL A 1 107 ? -6.050 4.978 -7.062 1.00 95.19 107 VAL A O 1
ATOM 873 N N . ALA A 1 108 ? -5.398 2.994 -7.884 1.00 95.12 108 ALA A N 1
ATOM 874 C CA . ALA A 1 108 ? -5.271 3.429 -9.264 1.00 95.12 108 ALA A CA 1
ATOM 875 C C . ALA A 1 108 ? -6.056 2.491 -10.180 1.00 95.12 108 ALA A C 1
ATOM 877 O O . ALA A 1 108 ? -6.211 1.302 -9.898 1.00 95.12 108 ALA A O 1
ATOM 878 N N . ARG A 1 109 ? -6.536 3.023 -11.307 1.00 95.94 109 ARG A N 1
ATOM 879 C CA . ARG A 1 109 ? -7.003 2.172 -12.405 1.00 95.94 109 ARG A CA 1
ATOM 880 C C . ARG A 1 109 ? -5.803 1.452 -13.005 1.00 95.94 109 ARG A C 1
ATOM 882 O O . ARG A 1 109 ? -4.723 2.029 -13.092 1.00 95.94 109 ARG A O 1
ATOM 889 N N . GLU A 1 110 ? -6.014 0.244 -13.515 1.00 92.94 110 GLU A N 1
ATOM 890 C CA . GLU A 1 110 ? -4.967 -0.492 -14.236 1.00 92.94 110 GLU A CA 1
ATOM 891 C C . GLU A 1 110 ? -4.397 0.320 -15.416 1.00 92.94 110 GLU A C 1
ATOM 893 O O . GLU A 1 110 ? -3.199 0.262 -15.699 1.00 92.94 110 GLU A O 1
ATOM 898 N N . SER A 1 111 ? -5.243 1.151 -16.031 1.00 94.06 111 SER A N 1
ATOM 899 C CA . SER A 1 111 ? -4.919 2.047 -17.143 1.00 94.06 111 SER A CA 1
ATOM 900 C C . SER A 1 111 ? -4.249 3.370 -16.739 1.00 94.06 111 SER A C 1
ATOM 902 O O . SER A 1 111 ? -4.213 4.286 -17.558 1.00 94.06 111 SER A O 1
ATOM 904 N N . ILE A 1 112 ? -3.816 3.544 -15.485 1.00 94.94 112 ILE A N 1
ATOM 905 C CA . ILE A 1 112 ? -3.114 4.764 -15.060 1.00 94.94 112 ILE A CA 1
ATOM 906 C C . ILE A 1 112 ? -1.867 4.990 -15.922 1.00 94.94 112 ILE A C 1
ATOM 908 O O . ILE A 1 112 ? -1.162 4.035 -16.259 1.00 94.94 112 ILE A O 1
ATOM 912 N N . ASN A 1 113 ? -1.588 6.248 -16.267 1.00 93.88 113 ASN A N 1
ATOM 913 C CA . ASN A 1 113 ? -0.348 6.589 -16.950 1.00 93.88 113 ASN A CA 1
ATOM 914 C C . ASN A 1 113 ? 0.849 6.353 -16.020 1.00 93.88 113 ASN A C 1
ATOM 916 O O . ASN A 1 113 ? 0.822 6.742 -14.853 1.00 93.88 113 ASN A O 1
ATOM 920 N N . ARG A 1 114 ? 1.893 5.712 -16.544 1.00 95.19 114 ARG A N 1
ATOM 921 C CA . ARG A 1 114 ? 3.074 5.299 -15.770 1.00 95.19 114 ARG A CA 1
ATOM 922 C C . ARG A 1 114 ? 4.355 6.008 -16.213 1.00 95.19 114 ARG A C 1
ATOM 924 O O . ARG A 1 114 ? 5.390 5.820 -15.575 1.00 95.19 114 ARG A O 1
ATOM 931 N N . LYS A 1 115 ? 4.288 6.788 -17.299 1.00 91.06 115 LYS A N 1
ATOM 932 C CA . LYS A 1 115 ? 5.464 7.334 -17.993 1.00 91.06 115 LYS A CA 1
ATOM 933 C C . LYS A 1 115 ? 5.546 8.861 -18.004 1.00 91.06 115 LYS A C 1
ATOM 935 O O . LYS A 1 115 ? 6.660 9.386 -17.974 1.00 91.06 115 LYS A O 1
ATOM 940 N N . ASP A 1 116 ? 4.416 9.574 -18.013 1.00 82.69 116 ASP A N 1
ATOM 941 C CA . ASP A 1 116 ? 4.430 11.037 -18.143 1.00 82.69 116 ASP A CA 1
ATOM 942 C C . ASP A 1 116 ? 4.148 11.764 -16.823 1.00 82.69 116 ASP A C 1
ATOM 944 O O . ASP A 1 116 ? 3.383 11.305 -15.971 1.00 82.69 116 ASP A O 1
ATOM 948 N N . LYS A 1 117 ? 4.729 12.962 -16.698 1.00 63.38 117 LYS A N 1
ATOM 949 C CA . LYS A 1 117 ? 4.355 13.972 -15.700 1.00 63.38 117 LYS A CA 1
ATOM 950 C C . LYS A 1 117 ? 3.117 14.676 -16.239 1.00 63.38 117 LYS A C 1
ATOM 952 O O . LYS A 1 117 ? 3.254 15.522 -17.117 1.00 63.38 117 LYS A O 1
ATOM 957 N N . THR A 1 118 ? 1.929 14.254 -15.817 1.00 49.78 118 THR A N 1
ATOM 958 C CA . THR A 1 118 ? 0.703 14.994 -16.166 1.00 49.78 118 THR A CA 1
ATOM 959 C C . THR A 1 118 ? 0.548 16.185 -15.236 1.00 49.78 118 THR A C 1
ATOM 961 O O . THR A 1 118 ? 0.845 16.010 -14.033 1.00 49.78 118 THR A O 1
#

InterPro domains:
  IPR001870 B30.2/SPRY domain [PS50188] (102-294)
  IPR003877 SPRY domain [PF00622] (172-277)
  IPR003877 SPRY domain [SM00449] (169-294)
  IPR003879 Butyrophylin-like, SPRY domain [PR01407] (118-135)
  IPR003879 Butyrophylin-like, SPRY domain [PR01407] (135-152)
  IPR003879 Butyrophylin-like, SPRY domain [PR01407] (184-197)
  IPR003879 Butyrophylin-like, SPRY domain [PR01407] (227-251)
  IPR003879 Butyrophylin-like, SPRY domain [PR01407] (258-276)
  IPR006574 SPRY-associated [PF13765] (122-167)
  IPR006574 SPRY-associated [SM00589] (119-168)
  IPR013083 Zinc finger, RING/FYVE/PHD-type [G3DSA:3.30.40.10] (11-39)
  IPR013320 Concanavalin A-like lectin/glucanase domain superfamily [SSF49899] (112-293)
  IPR043136 B30.2/SPRY domain superfamily [G3DSA:2.60.120.920] (112-294)
  IPR050143 Tripartite motif-containing [PTHR24103] (47-290)
  IPR058030 TRIM8/14/16/25/29/45/65, coiled-coil region [PF25600] (45-106)

Secondary structure (DSSP, 8-state):
-HHHHHHHHHHHHHHHHHHHHHHHHHHHHHHHTTB----B-TTTS-TTEEE-TTS--EEE-SS-------TT---SSS---BS---SSS--B-----TT-SS-------TT--SS---